Protein AF-A0A238J9N3-F1 (afdb_monomer)

Secondary structure (DSSP, 8-state):
----HHHHHHHHHT-TT---HHHHHHHHHHHHHHTT---SS-----SSPPP-----HHHHHHHHHHHTT----HHHHHHHHHHHHHHHHHHHHHHTT-

Sequence (98 aa):
MSVPDGLRKQLLDMSPANLPMAYLVRQSLLKALAEGLDWTTDVATGSSEPLQIPLSLEERMQLSERIAGRDVSEEVAALSLVDAALRHMRSDDQDEAI

Foldseek 3Di:
DAAAPVLQVLLPVPDPPPDDSLVSLQVLLVQLLVVVHAFPDFDDGHPHDDDDRDDDPVSVVSLVVNCVPPPDDSVRSSNRSSVRSSVVVVVVVVVVPD

Nearest PDB structures (foldseek):
  5wtu-assembly1_A  TM=7.314E-01  e=2.498E-02  Escherichia coli
  4lrv-assembly3_N-3  TM=6.879E-01  e=3.896E-01  Escherichia coli B7A
  5wtu-assembly1_B  TM=4.244E-01  e=2.541E-01  Escherichia coli
  4lrv-assembly3_L-3  TM=5.257E-01  e=9.735E-01  Escherichia coli B7A

Structure (mmCIF, N/CA/C/O backbone):
data_AF-A0A238J9N3-F1
#
_entry.id   AF-A0A238J9N3-F1
#
loop_
_atom_site.group_PDB
_atom_site.id
_atom_site.type_symbol
_atom_site.label_atom_id
_atom_site.label_alt_id
_atom_site.label_comp_id
_atom_site.label_asym_id
_atom_site.label_entity_id
_atom_site.label_seq_id
_atom_site.pdbx_PDB_ins_code
_atom_site.Cartn_x
_atom_site.Cartn_y
_atom_site.Cartn_z
_atom_site.occupancy
_atom_site.B_iso_or_equiv
_atom_site.auth_seq_id
_atom_site.auth_comp_id
_atom_site.auth_asym_id
_atom_site.auth_atom_id
_atom_site.pdbx_PDB_model_num
ATOM 1 N N . MET A 1 1 ? 6.496 -5.973 6.634 1.00 85.88 1 MET A N 1
ATOM 2 C CA . MET A 1 1 ? 5.642 -6.309 5.483 1.00 85.88 1 MET A CA 1
ATOM 3 C C . MET A 1 1 ? 6.429 -7.134 4.477 1.00 85.88 1 MET A C 1
ATOM 5 O O . MET A 1 1 ? 7.377 -6.617 3.896 1.00 85.88 1 MET A O 1
ATOM 9 N N . SER A 1 2 ? 6.078 -8.398 4.287 1.00 90.81 2 SER A N 1
ATOM 10 C CA . SER A 1 2 ? 6.686 -9.313 3.323 1.00 90.81 2 SER A CA 1
ATOM 11 C C . SER A 1 2 ? 5.900 -9.291 2.013 1.00 90.81 2 SER A C 1
ATOM 13 O O . SER A 1 2 ? 4.786 -9.804 1.921 1.00 90.81 2 SER A O 1
ATOM 15 N N . VAL A 1 3 ? 6.486 -8.673 0.988 1.00 89.31 3 VAL A N 1
ATOM 16 C CA . VAL A 1 3 ? 5.851 -8.483 -0.324 1.00 89.31 3 VAL A CA 1
ATOM 17 C C . VAL A 1 3 ? 5.955 -9.775 -1.147 1.00 89.31 3 VAL A C 1
ATOM 19 O O . VAL A 1 3 ? 7.077 -10.239 -1.372 1.00 89.31 3 VAL A O 1
ATOM 22 N N . PRO A 1 4 ? 4.838 -10.349 -1.636 1.00 93.19 4 PRO A N 1
ATOM 23 C CA . PRO A 1 4 ? 4.871 -11.549 -2.469 1.00 93.19 4 PRO A CA 1
ATOM 24 C C . PRO A 1 4 ? 5.551 -11.286 -3.819 1.00 93.19 4 PRO A C 1
ATOM 26 O O . PRO A 1 4 ? 5.460 -10.191 -4.377 1.00 93.19 4 PRO A O 1
ATOM 29 N N . ASP A 1 5 ? 6.211 -12.305 -4.376 1.00 90.81 5 ASP A N 1
ATOM 30 C CA . ASP A 1 5 ? 7.064 -12.163 -5.568 1.00 90.81 5 ASP A CA 1
ATOM 31 C C . ASP A 1 5 ? 6.315 -11.629 -6.796 1.00 90.81 5 ASP A C 1
ATOM 33 O O . ASP A 1 5 ? 6.857 -10.826 -7.557 1.00 90.81 5 ASP A O 1
ATOM 37 N N . GLY A 1 6 ? 5.045 -12.012 -6.961 1.00 91.12 6 GLY A N 1
ATOM 38 C CA . GLY A 1 6 ? 4.194 -11.489 -8.030 1.00 91.12 6 GLY A CA 1
ATOM 39 C C . GLY A 1 6 ? 3.967 -9.978 -7.919 1.00 91.12 6 GLY A C 1
ATOM 40 O O . GLY A 1 6 ? 4.046 -9.272 -8.922 1.00 91.12 6 GLY A O 1
ATOM 41 N N . LEU A 1 7 ? 3.743 -9.463 -6.707 1.00 91.75 7 LEU A N 1
ATOM 42 C CA . LEU A 1 7 ? 3.559 -8.028 -6.469 1.00 91.75 7 LEU A CA 1
ATOM 43 C C . LEU A 1 7 ? 4.889 -7.272 -6.578 1.00 91.75 7 LEU A C 1
ATOM 45 O O . LEU A 1 7 ? 4.956 -6.199 -7.171 1.00 91.75 7 LEU A O 1
ATOM 49 N N . ARG A 1 8 ? 5.973 -7.877 -6.084 1.00 92.06 8 ARG A N 1
ATOM 50 C CA . ARG A 1 8 ? 7.341 -7.362 -6.210 1.00 92.06 8 ARG A CA 1
ATOM 51 C C . ARG A 1 8 ? 7.723 -7.137 -7.670 1.00 92.06 8 ARG A C 1
ATOM 53 O O . ARG A 1 8 ? 8.236 -6.073 -8.005 1.00 92.06 8 ARG A O 1
ATOM 60 N N . LYS A 1 9 ? 7.470 -8.127 -8.530 1.00 91.75 9 LYS A N 1
ATOM 61 C CA . LYS A 1 9 ? 7.741 -8.019 -9.964 1.00 91.75 9 LYS A CA 1
ATOM 62 C C . LYS A 1 9 ? 6.949 -6.868 -10.585 1.00 91.75 9 LYS A C 1
ATOM 64 O O . LYS A 1 9 ? 7.53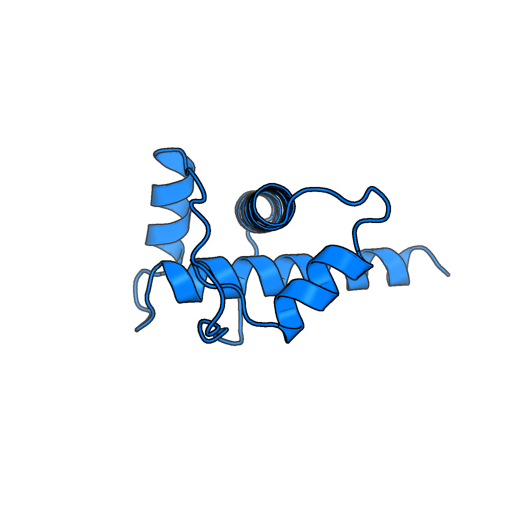8 -6.043 -11.267 1.00 91.75 9 LYS A O 1
ATOM 69 N N . GLN A 1 10 ? 5.654 -6.765 -10.286 1.00 92.50 10 GLN A N 1
ATOM 70 C CA . GLN A 1 10 ? 4.809 -5.687 -10.811 1.00 92.50 10 GLN A CA 1
ATOM 71 C C . GLN A 1 10 ? 5.299 -4.290 -10.403 1.00 92.50 10 GLN A C 1
ATOM 73 O O . GLN A 1 10 ? 5.362 -3.403 -11.249 1.00 92.50 10 GLN A O 1
ATOM 78 N N . LEU A 1 11 ? 5.697 -4.106 -9.140 1.00 92.25 11 LEU A N 1
ATOM 79 C CA . LEU A 1 11 ? 6.257 -2.840 -8.653 1.00 92.25 11 LEU A CA 1
ATOM 80 C C . LEU A 1 11 ? 7.543 -2.450 -9.393 1.00 92.25 11 LEU A C 1
ATOM 82 O O . LEU A 1 11 ? 7.732 -1.281 -9.720 1.00 92.25 11 LEU A O 1
ATOM 86 N N . LEU A 1 12 ? 8.423 -3.420 -9.654 1.00 91.31 12 LEU A N 1
ATOM 87 C CA . LEU A 1 12 ? 9.667 -3.184 -10.391 1.00 91.31 12 LEU A CA 1
ATOM 88 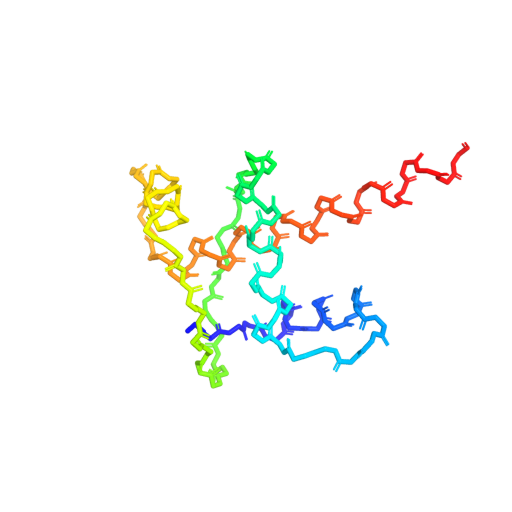C C . LEU A 1 12 ? 9.405 -2.894 -11.872 1.00 91.31 12 LEU A C 1
ATOM 90 O O . LEU A 1 12 ? 9.989 -1.958 -12.409 1.00 91.31 12 LEU A O 1
ATOM 94 N N . ASP A 1 13 ? 8.500 -3.643 -12.506 1.00 89.62 13 ASP A N 1
ATOM 95 C CA . ASP A 1 13 ? 8.149 -3.474 -13.921 1.00 89.62 13 ASP A CA 1
ATOM 96 C C . ASP A 1 13 ? 7.538 -2.085 -14.196 1.00 89.62 13 ASP A C 1
ATOM 98 O O . ASP A 1 13 ? 7.727 -1.529 -15.274 1.00 89.62 13 ASP A O 1
ATOM 102 N N . MET A 1 14 ? 6.839 -1.500 -13.216 1.00 84.38 14 MET A N 1
ATOM 103 C CA . MET A 1 14 ? 6.250 -0.158 -13.320 1.00 84.38 14 MET A CA 1
ATOM 104 C C . MET A 1 14 ? 7.224 0.991 -13.021 1.00 84.38 14 MET A C 1
ATOM 106 O O . MET A 1 14 ? 6.890 2.152 -13.249 1.00 84.38 14 MET A O 1
ATOM 110 N N . SER A 1 15 ? 8.423 0.705 -12.505 1.00 81.50 15 SER A N 1
ATOM 111 C CA . SER A 1 15 ? 9.389 1.729 -12.102 1.00 81.50 15 SER A CA 1
ATOM 112 C C . SER A 1 15 ? 10.706 1.587 -12.876 1.00 81.50 15 SER A C 1
ATOM 114 O O . SER A 1 15 ? 11.611 0.881 -12.419 1.00 81.50 15 SER A O 1
ATOM 116 N N . PRO A 1 16 ? 10.917 2.352 -13.964 1.00 73.25 16 PRO A N 1
ATOM 117 C CA . PRO A 1 16 ? 12.140 2.264 -14.769 1.00 73.25 16 PRO A CA 1
ATOM 118 C C . PRO A 1 16 ? 13.406 2.743 -14.033 1.00 73.25 16 PRO A C 1
ATOM 120 O O . PRO A 1 16 ? 14.521 2.510 -14.493 1.00 73.25 16 PRO A O 1
ATOM 123 N N . ALA A 1 17 ? 13.259 3.410 -12.885 1.00 78.50 17 ALA A N 1
ATOM 124 C CA . ALA A 1 17 ? 14.349 4.070 -12.170 1.00 78.50 17 ALA A CA 1
ATOM 125 C C . ALA A 1 17 ? 15.084 3.191 -11.129 1.00 78.50 17 ALA A C 1
ATOM 127 O O . ALA A 1 17 ? 15.860 3.727 -10.342 1.00 78.50 17 ALA A O 1
ATOM 128 N N . ASN A 1 18 ? 14.873 1.863 -11.105 1.00 81.75 18 ASN A N 1
ATOM 129 C CA . ASN A 1 18 ? 15.498 0.941 -10.132 1.00 81.75 18 ASN A CA 1
ATOM 130 C C . ASN A 1 18 ? 15.370 1.416 -8.667 1.00 81.75 18 ASN A C 1
ATOM 132 O O . ASN A 1 18 ? 16.325 1.370 -7.887 1.00 81.75 18 ASN A O 1
ATOM 136 N N . LEU A 1 19 ? 14.192 1.917 -8.294 1.00 89.50 19 LEU A N 1
ATOM 137 C CA . LEU A 1 19 ? 13.960 2.471 -6.962 1.00 89.50 19 LEU A CA 1
ATOM 138 C C . LEU A 1 19 ? 13.865 1.365 -5.895 1.00 89.50 19 LEU A C 1
ATOM 140 O O . LEU A 1 19 ? 13.442 0.245 -6.196 1.00 89.50 19 LEU A O 1
ATOM 144 N N . PRO A 1 20 ? 14.207 1.661 -4.625 1.00 91.44 20 PRO A N 1
ATOM 145 C CA . PRO A 1 20 ? 14.084 0.693 -3.540 1.00 91.44 20 PRO A CA 1
ATOM 146 C C . PRO A 1 20 ? 12.650 0.169 -3.378 1.00 91.44 20 PRO A C 1
ATOM 148 O O . PRO A 1 20 ? 11.695 0.943 -3.382 1.00 91.44 20 PRO A O 1
ATOM 151 N N . MET A 1 21 ? 12.493 -1.134 -3.122 1.00 91.69 21 MET A N 1
ATOM 152 C CA . MET A 1 21 ? 11.173 -1.766 -2.966 1.00 91.69 21 MET A CA 1
ATOM 153 C C . MET A 1 21 ? 10.307 -1.091 -1.892 1.00 91.69 21 MET A C 1
ATOM 155 O O . MET A 1 21 ? 9.126 -0.847 -2.113 1.00 91.69 21 MET A O 1
ATOM 159 N N . ALA A 1 22 ? 10.893 -0.724 -0.747 1.00 93.06 22 ALA A N 1
ATOM 160 C CA . ALA A 1 22 ? 10.169 -0.025 0.316 1.00 93.06 22 ALA A CA 1
ATOM 161 C C . ALA A 1 22 ? 9.606 1.331 -0.145 1.00 93.06 22 ALA A C 1
ATOM 163 O O . ALA A 1 22 ? 8.514 1.720 0.264 1.00 93.06 22 ALA A O 1
ATOM 164 N N . TYR A 1 23 ? 10.325 2.032 -1.027 1.00 92.62 23 TYR A N 1
ATOM 165 C CA . TYR A 1 23 ? 9.851 3.279 -1.614 1.00 92.62 23 TYR A CA 1
ATOM 166 C C . TYR A 1 23 ? 8.666 3.028 -2.552 1.00 92.62 23 TYR A C 1
ATOM 168 O O . TYR A 1 23 ? 7.643 3.694 -2.420 1.00 92.62 23 TYR A O 1
ATOM 176 N N . LEU A 1 24 ? 8.772 2.035 -3.440 1.00 93.69 24 LEU A N 1
ATOM 177 C CA . LEU A 1 24 ? 7.713 1.681 -4.393 1.00 93.69 24 LEU A CA 1
ATOM 178 C C . LEU A 1 24 ? 6.417 1.263 -3.692 1.00 93.69 24 LEU A C 1
ATOM 180 O O . LEU A 1 24 ? 5.335 1.734 -4.046 1.00 93.69 24 LEU A O 1
ATOM 184 N N . VAL A 1 25 ? 6.537 0.435 -2.653 1.00 94.50 25 VAL A N 1
ATOM 185 C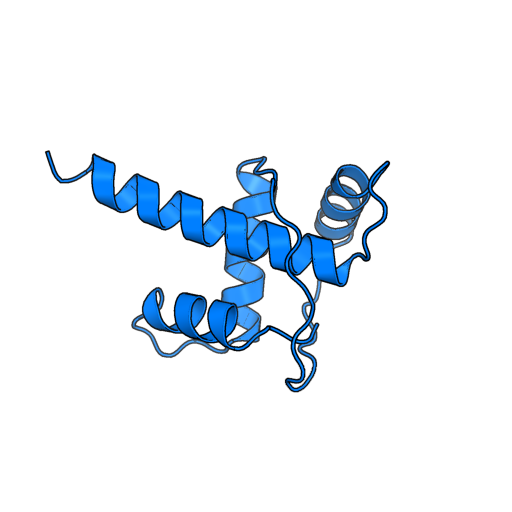 CA . VAL A 1 25 ? 5.414 0.041 -1.794 1.00 94.50 25 VAL A CA 1
ATOM 186 C C . VAL A 1 25 ? 4.795 1.267 -1.127 1.00 94.50 25 VAL A C 1
ATOM 188 O O . VAL A 1 25 ? 3.581 1.442 -1.193 1.00 94.50 25 VAL A O 1
ATOM 191 N N . ARG A 1 26 ? 5.611 2.147 -0.524 1.00 94.94 26 ARG A N 1
ATOM 192 C CA . ARG A 1 26 ? 5.107 3.356 0.146 1.00 94.94 26 ARG A CA 1
ATOM 193 C C . ARG A 1 26 ? 4.367 4.271 -0.827 1.00 94.94 26 ARG A C 1
ATOM 195 O O . ARG A 1 26 ? 3.258 4.676 -0.515 1.00 94.94 26 ARG A O 1
ATOM 202 N N . GLN A 1 27 ? 4.937 4.576 -1.992 1.00 94.25 27 GLN A N 1
ATOM 203 C CA . GLN A 1 27 ? 4.287 5.458 -2.970 1.00 94.25 27 GLN A CA 1
ATOM 204 C C . GLN A 1 27 ? 2.971 4.876 -3.489 1.00 94.25 27 GLN A C 1
ATOM 206 O O . GLN A 1 27 ? 1.972 5.586 -3.545 1.00 94.25 27 GLN A O 1
ATOM 211 N N . SER A 1 28 ? 2.945 3.578 -3.794 1.00 95.06 28 SER A N 1
ATOM 212 C CA . SER A 1 28 ? 1.727 2.907 -4.264 1.00 95.06 28 SER A CA 1
ATOM 213 C C . SER A 1 28 ? 0.633 2.909 -3.193 1.00 95.06 28 SER A C 1
ATOM 215 O O . SER A 1 28 ? -0.525 3.184 -3.492 1.00 95.06 28 SER A O 1
ATOM 217 N N . LEU A 1 29 ? 1.002 2.675 -1.929 1.00 95.31 29 LEU A N 1
ATOM 218 C CA . LEU A 1 29 ? 0.069 2.751 -0.807 1.00 95.31 29 LEU A CA 1
ATOM 219 C C . LEU A 1 29 ? -0.471 4.173 -0.610 1.00 95.31 29 LEU A C 1
ATOM 221 O O . LEU A 1 29 ? -1.674 4.346 -0.453 1.00 95.31 29 LEU A O 1
ATOM 225 N N . LEU A 1 30 ? 0.393 5.194 -0.639 1.00 94.56 30 LEU A N 1
ATOM 226 C CA . LEU A 1 30 ? -0.039 6.589 -0.513 1.00 94.56 30 LEU A CA 1
ATOM 227 C C . LEU A 1 30 ? -0.991 6.989 -1.637 1.00 94.56 30 LEU A C 1
ATOM 229 O O . LEU A 1 30 ? -1.989 7.653 -1.368 1.00 94.56 30 LEU A O 1
ATOM 233 N N . LYS A 1 31 ? -0.716 6.547 -2.868 1.00 94.06 31 LYS A N 1
ATOM 234 C CA . LYS A 1 31 ? -1.609 6.761 -4.006 1.00 94.06 31 LYS A CA 1
ATOM 235 C C . LYS A 1 31 ? -2.981 6.127 -3.755 1.00 94.06 31 LYS A C 1
ATOM 237 O O . LYS A 1 31 ? -3.985 6.825 -3.828 1.00 94.06 31 LYS A O 1
ATOM 242 N N . ALA A 1 32 ? -3.017 4.858 -3.335 1.00 95.31 32 ALA A N 1
ATOM 243 C CA . ALA A 1 32 ? -4.265 4.172 -2.993 1.00 95.31 32 ALA A CA 1
ATOM 244 C C . ALA A 1 32 ? -5.072 4.901 -1.909 1.00 95.31 32 ALA A C 1
ATOM 246 O O . ALA A 1 32 ? -6.292 5.038 -2.011 1.00 95.31 32 ALA A O 1
ATOM 247 N N . LEU A 1 33 ? -4.389 5.372 -0.862 1.00 93.62 33 LEU A N 1
ATOM 248 C CA . LEU A 1 33 ? -5.021 6.105 0.229 1.00 93.62 33 LEU A CA 1
ATOM 249 C C . LEU A 1 33 ? -5.608 7.434 -0.261 1.00 93.62 33 LEU A C 1
ATOM 251 O O . LEU A 1 33 ? -6.783 7.694 0.009 1.00 93.62 33 LEU A O 1
ATOM 255 N N . ALA A 1 34 ? -4.818 8.215 -1.006 1.00 92.81 34 ALA A N 1
ATOM 256 C CA . ALA A 1 34 ? -5.186 9.532 -1.522 1.00 92.81 34 ALA A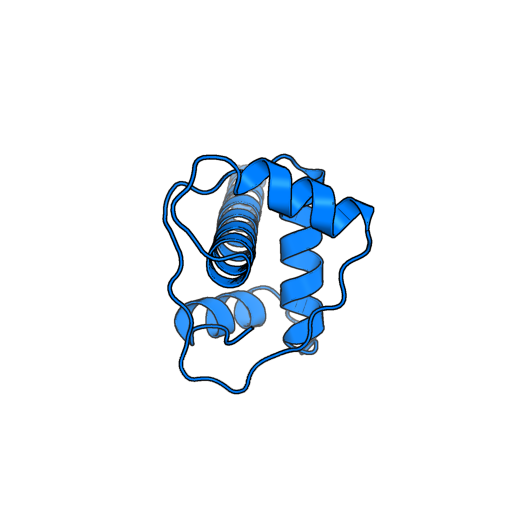 CA 1
ATOM 257 C C . ALA A 1 34 ? -6.349 9.483 -2.52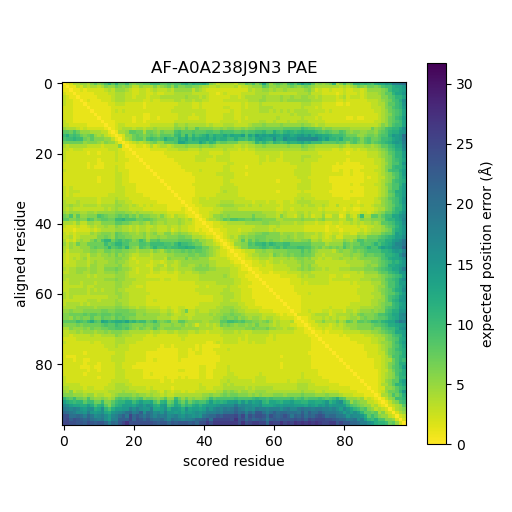3 1.00 92.81 34 ALA A C 1
ATOM 259 O O . ALA A 1 34 ? -7.229 10.338 -2.483 1.00 92.81 34 ALA A O 1
ATOM 260 N N . GLU A 1 35 ? -6.380 8.471 -3.387 1.00 93.12 35 GLU A N 1
ATOM 261 C CA . GLU A 1 35 ? -7.422 8.295 -4.408 1.00 93.12 35 GLU A CA 1
ATOM 262 C C . GLU A 1 35 ? -8.673 7.590 -3.878 1.00 93.12 35 GLU A C 1
ATOM 264 O O . GLU A 1 35 ? -9.616 7.341 -4.625 1.00 93.12 35 GLU A O 1
ATOM 269 N N . GLY A 1 36 ? -8.717 7.262 -2.584 1.00 92.19 36 GLY A N 1
ATOM 270 C CA . GLY A 1 36 ? -9.890 6.600 -2.025 1.00 92.19 36 GLY A CA 1
ATOM 271 C C . GLY A 1 36 ? -10.054 5.162 -2.521 1.00 92.19 36 GLY A C 1
ATOM 272 O O . GLY A 1 36 ? -11.156 4.630 -2.429 1.00 92.19 36 GLY A O 1
ATOM 273 N N . LEU A 1 37 ? -8.989 4.525 -3.029 1.00 92.88 37 LEU A N 1
ATOM 274 C CA . LEU A 1 37 ? -9.089 3.185 -3.600 1.00 92.88 37 LEU A CA 1
ATOM 275 C C . LEU A 1 37 ? -9.505 2.168 -2.534 1.00 92.88 37 LEU A C 1
ATOM 277 O O . LEU A 1 37 ? -9.149 2.275 -1.351 1.00 92.88 37 LEU A O 1
ATOM 281 N N . ASP A 1 38 ? -10.242 1.168 -2.998 1.00 91.44 38 ASP A N 1
ATOM 282 C CA . ASP A 1 38 ? -10.614 -0.021 -2.248 1.00 91.44 38 ASP A CA 1
ATOM 283 C C . ASP A 1 38 ? -10.080 -1.263 -2.976 1.00 91.44 38 ASP A C 1
ATOM 285 O O . ASP A 1 38 ? -9.771 -1.217 -4.170 1.00 91.44 38 ASP A O 1
ATOM 289 N N . TRP A 1 39 ? -9.960 -2.380 -2.266 1.00 92.44 39 TRP A N 1
ATOM 290 C CA . TRP A 1 39 ? -9.541 -3.651 -2.840 1.00 92.44 39 TRP A CA 1
ATOM 291 C C . TRP A 1 39 ? -10.656 -4.687 -2.739 1.00 92.44 39 TRP A C 1
ATOM 293 O O . TRP A 1 39 ? -11.365 -4.802 -1.736 1.00 92.44 39 TRP A O 1
ATOM 303 N N . THR A 1 40 ? -10.781 -5.479 -3.800 1.00 86.94 40 THR A N 1
ATOM 304 C CA . THR A 1 40 ? -11.745 -6.582 -3.901 1.00 86.94 40 THR A CA 1
ATOM 305 C C . THR A 1 40 ? -11.114 -7.943 -3.631 1.00 86.94 40 THR A C 1
ATOM 307 O O . THR A 1 40 ? -11.827 -8.919 -3.426 1.00 86.94 40 THR A O 1
ATOM 310 N N . THR A 1 41 ? -9.783 -8.032 -3.680 1.00 89.56 41 THR A N 1
ATOM 311 C CA . THR A 1 41 ? -9.028 -9.278 -3.515 1.00 89.56 41 THR A CA 1
ATOM 312 C C . THR A 1 41 ? -7.943 -9.080 -2.474 1.00 89.56 41 THR A C 1
ATOM 314 O O . THR A 1 41 ? -7.092 -8.207 -2.642 1.00 89.56 41 THR A O 1
ATOM 317 N N . ASP A 1 42 ? -7.967 -9.900 -1.428 1.00 94.44 42 ASP A N 1
ATOM 318 C CA . ASP A 1 42 ? -6.928 -9.897 -0.406 1.00 94.44 42 ASP A CA 1
ATOM 319 C C . ASP A 1 42 ? -5.625 -10.473 -0.967 1.00 94.44 42 ASP A C 1
ATOM 321 O O . ASP A 1 42 ? -5.591 -11.555 -1.561 1.00 94.44 42 ASP A O 1
ATOM 325 N N . VAL A 1 43 ? -4.530 -9.750 -0.757 1.00 93.25 43 VAL A N 1
ATOM 326 C CA . VAL A 1 43 ? -3.184 -10.175 -1.132 1.00 93.25 43 VAL A CA 1
ATOM 327 C C . VAL A 1 43 ? -2.509 -10.814 0.073 1.00 93.25 43 VAL A C 1
ATOM 329 O O . VAL A 1 43 ? -2.205 -10.153 1.067 1.00 93.25 43 VAL A O 1
ATOM 332 N N . ALA A 1 44 ? -2.244 -12.117 -0.032 1.00 91.00 44 ALA A N 1
ATOM 333 C CA . ALA A 1 44 ? -1.496 -12.849 0.980 1.00 91.00 44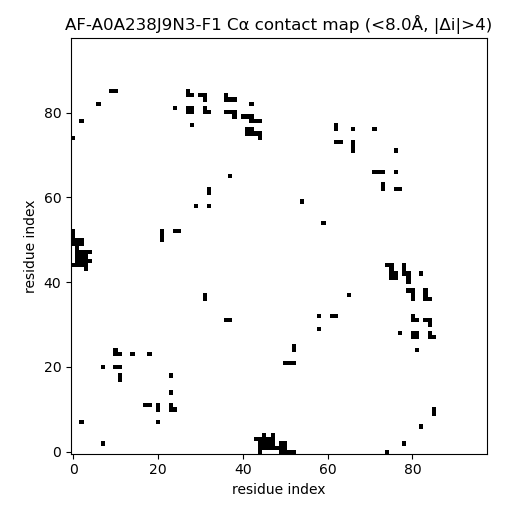 ALA A CA 1
ATOM 334 C C . ALA A 1 44 ? -0.054 -12.331 1.101 1.00 91.00 44 ALA A C 1
ATOM 336 O O . ALA A 1 44 ? 0.567 -11.896 0.125 1.00 91.00 44 ALA A O 1
ATOM 337 N N . THR A 1 45 ? 0.496 -12.422 2.309 1.00 89.88 45 THR A N 1
ATOM 338 C CA . THR A 1 45 ? 1.890 -12.069 2.569 1.00 89.88 45 THR A CA 1
ATOM 339 C C . THR A 1 45 ? 2.838 -13.040 1.865 1.00 89.88 45 THR A C 1
ATOM 341 O O . THR A 1 45 ? 2.557 -14.227 1.694 1.00 89.88 45 THR A O 1
ATOM 344 N N . GLY A 1 46 ? 3.975 -12.517 1.413 1.00 88.69 46 GLY A N 1
ATOM 345 C CA . GLY A 1 46 ? 5.043 -13.320 0.828 1.00 88.69 46 GLY A CA 1
ATOM 346 C C . GLY A 1 46 ? 5.957 -13.948 1.880 1.00 88.69 46 GLY A C 1
ATOM 347 O O . GLY A 1 46 ? 5.887 -13.642 3.066 1.00 88.69 46 GLY A O 1
ATOM 348 N N . SER A 1 47 ? 6.901 -14.767 1.421 1.00 83.75 47 SER A N 1
ATOM 349 C CA . SER A 1 47 ? 7.987 -15.321 2.245 1.00 83.75 47 SER A CA 1
ATOM 350 C C . SER A 1 47 ? 9.260 -14.467 2.231 1.00 83.75 47 SER A C 1
ATOM 352 O O . SER A 1 47 ? 10.309 -14.903 2.704 1.00 83.75 47 SER A O 1
ATOM 354 N N . SER A 1 48 ? 9.210 -13.275 1.634 1.00 82.44 48 SER A N 1
ATOM 355 C CA . SER A 1 48 ? 10.382 -12.417 1.502 1.00 82.44 48 SER A CA 1
ATOM 356 C C . SER A 1 48 ? 10.764 -11.739 2.814 1.00 82.44 48 SER A C 1
ATOM 358 O O . SER A 1 48 ? 9.945 -11.622 3.728 1.00 82.44 48 SER A O 1
ATOM 360 N N . GLU A 1 49 ? 11.974 -11.178 2.853 1.00 85.62 49 GLU A N 1
ATOM 361 C CA . GLU A 1 49 ? 12.403 -10.326 3.961 1.00 85.62 49 GLU A CA 1
ATOM 362 C C . GLU A 1 49 ? 11.377 -9.202 4.222 1.00 85.62 49 GLU A C 1
ATOM 364 O O . GLU A 1 49 ? 10.930 -8.550 3.264 1.00 85.62 49 GLU A O 1
ATOM 369 N N . PRO A 1 50 ? 10.963 -8.992 5.486 1.00 87.94 50 PRO A N 1
ATOM 370 C CA . PRO A 1 50 ? 10.004 -7.956 5.827 1.00 87.94 50 PRO A CA 1
ATOM 371 C C . PRO A 1 50 ? 10.574 -6.555 5.603 1.00 87.94 50 PRO A C 1
ATOM 373 O O . PRO A 1 50 ? 11.621 -6.190 6.128 1.00 87.94 50 PRO A O 1
ATOM 376 N N . LEU A 1 51 ? 9.815 -5.721 4.902 1.00 89.06 51 LEU A N 1
ATOM 377 C CA . LEU A 1 51 ? 10.085 -4.296 4.758 1.00 89.06 51 LEU A CA 1
ATOM 378 C C . LEU A 1 51 ? 9.434 -3.512 5.897 1.00 89.06 51 LEU A C 1
ATOM 380 O O . LEU A 1 51 ? 8.285 -3.781 6.274 1.00 89.06 51 LEU A O 1
ATOM 384 N N . GLN A 1 52 ? 10.156 -2.517 6.409 1.00 90.06 52 GLN A N 1
ATOM 385 C CA . GLN A 1 52 ? 9.599 -1.497 7.290 1.00 90.06 52 GLN A CA 1
ATOM 386 C C . GLN A 1 52 ? 9.083 -0.340 6.441 1.00 90.06 52 GLN A C 1
ATOM 388 O O . GLN A 1 52 ? 9.857 0.343 5.771 1.00 90.06 52 GLN A O 1
ATOM 393 N N . ILE A 1 53 ? 7.769 -0.132 6.472 1.00 89.06 53 ILE A N 1
ATOM 394 C CA . ILE A 1 53 ? 7.117 0.989 5.801 1.00 89.06 53 ILE A CA 1
ATOM 395 C C . ILE A 1 53 ? 6.647 1.939 6.902 1.00 89.06 53 ILE A C 1
ATOM 397 O O . ILE A 1 53 ? 5.681 1.615 7.594 1.00 89.06 53 ILE A O 1
ATOM 401 N N . PRO A 1 54 ? 7.340 3.067 7.135 1.00 89.06 54 PRO A N 1
ATOM 402 C CA . PRO A 1 54 ? 6.863 4.042 8.103 1.00 89.06 54 PRO A CA 1
ATOM 403 C C . PRO A 1 54 ? 5.541 4.601 7.588 1.00 89.06 54 PRO A C 1
ATOM 405 O O . PRO A 1 54 ? 5.452 4.896 6.401 1.00 89.06 54 PRO A O 1
ATOM 408 N N . LEU A 1 55 ? 4.542 4.737 8.458 1.00 88.50 55 LEU A N 1
ATOM 409 C CA . LEU A 1 55 ? 3.280 5.412 8.166 1.00 88.50 55 LEU A CA 1
ATOM 410 C C . LEU A 1 55 ? 3.075 6.551 9.165 1.00 88.50 55 LEU A C 1
ATOM 412 O O . LEU A 1 55 ? 3.383 6.397 10.351 1.00 88.50 55 LEU A O 1
ATOM 416 N N . SER A 1 56 ? 2.561 7.686 8.695 1.00 93.00 56 SER A N 1
ATOM 417 C CA . SER A 1 56 ? 2.119 8.771 9.575 1.00 93.00 56 SER A CA 1
ATOM 418 C C . SER A 1 56 ? 0.893 8.340 10.393 1.00 93.00 56 SER A C 1
ATOM 420 O O . SER A 1 56 ? 0.246 7.337 10.090 1.00 93.00 56 SER A O 1
ATOM 422 N N . LEU A 1 57 ? 0.549 9.091 11.445 1.00 94.12 57 LEU A N 1
ATOM 423 C CA . LEU A 1 57 ? -0.651 8.793 12.235 1.00 94.12 57 LEU A CA 1
ATOM 424 C C . LEU A 1 57 ? -1.921 8.827 11.370 1.00 94.12 57 LEU A C 1
ATOM 426 O O . LEU A 1 57 ? -2.754 7.935 11.484 1.00 94.12 57 LEU A O 1
ATOM 430 N N . GLU A 1 58 ? -2.033 9.817 10.487 1.00 93.94 58 GLU A N 1
ATOM 431 C CA . GLU A 1 58 ? -3.160 9.963 9.565 1.00 93.94 58 GLU A CA 1
ATOM 432 C C . GLU A 1 58 ? -3.236 8.796 8.574 1.00 93.94 58 GLU A C 1
ATOM 434 O O . GLU A 1 58 ? -4.287 8.177 8.437 1.00 93.94 58 GLU A O 1
ATOM 439 N N . GLU A 1 59 ? -2.108 8.422 7.958 1.00 93.19 59 GLU A N 1
ATOM 440 C CA . GLU A 1 59 ? -2.023 7.271 7.046 1.00 93.19 59 GLU A CA 1
ATOM 441 C C . GLU A 1 59 ? -2.452 5.973 7.755 1.00 93.19 59 GLU A C 1
ATOM 443 O O . GLU A 1 59 ? -3.189 5.160 7.197 1.00 93.19 59 GLU A O 1
ATOM 448 N N . ARG A 1 60 ? -2.039 5.787 9.018 1.00 92.38 60 ARG A N 1
ATOM 449 C CA . ARG A 1 60 ? -2.458 4.636 9.832 1.00 92.38 60 ARG A CA 1
ATOM 450 C C . ARG A 1 60 ? -3.945 4.658 10.162 1.00 92.38 60 ARG A C 1
ATOM 452 O O . ARG A 1 60 ? -4.565 3.599 10.169 1.00 92.38 60 ARG A O 1
ATOM 459 N N . MET A 1 61 ? -4.516 5.827 10.443 1.00 93.62 61 MET A N 1
ATOM 460 C CA . MET A 1 61 ? -5.952 5.958 10.700 1.00 93.62 61 MET A CA 1
ATOM 461 C C . MET A 1 61 ? -6.766 5.616 9.452 1.00 93.62 61 MET A C 1
ATOM 463 O O . MET A 1 61 ? -7.652 4.773 9.536 1.00 93.62 61 MET A O 1
ATOM 467 N N . GLN A 1 62 ? -6.403 6.168 8.292 1.00 93.25 62 GLN A N 1
ATOM 468 C CA . GLN A 1 62 ? -7.065 5.864 7.020 1.00 93.25 62 GLN A CA 1
ATOM 469 C C . GLN A 1 62 ? -6.973 4.378 6.650 1.00 93.25 62 GLN A C 1
ATOM 471 O O . GLN A 1 62 ? -7.914 3.811 6.093 1.00 93.25 62 GLN A O 1
ATOM 476 N N . LEU A 1 63 ? -5.840 3.733 6.947 1.00 92.38 63 LEU A N 1
ATOM 477 C CA . LEU A 1 63 ? -5.685 2.292 6.764 1.00 92.38 63 LEU A CA 1
ATOM 478 C C . LEU A 1 63 ? -6.593 1.509 7.727 1.00 92.38 63 LEU A C 1
ATOM 480 O O . LEU A 1 63 ? -7.307 0.609 7.295 1.00 92.38 63 LEU A O 1
ATOM 484 N N . SER A 1 64 ? -6.606 1.878 9.010 1.00 91.88 64 SER A N 1
ATOM 485 C CA . SER A 1 64 ? -7.441 1.247 10.043 1.00 91.88 64 SER A CA 1
ATOM 486 C C . SER A 1 64 ? -8.936 1.342 9.722 1.00 91.88 64 SER A C 1
ATOM 488 O O . SER A 1 64 ? -9.658 0.352 9.819 1.00 91.88 64 SER A O 1
ATOM 490 N N . GLU A 1 65 ? -9.398 2.505 9.261 1.00 91.38 65 GLU A N 1
ATOM 491 C CA . GLU A 1 65 ? -10.787 2.720 8.842 1.00 91.38 65 GLU A CA 1
ATOM 492 C C . GLU A 1 65 ? -11.192 1.800 7.687 1.00 91.38 65 GLU A C 1
ATOM 494 O O . GLU A 1 65 ? -12.293 1.258 7.697 1.00 91.38 65 GLU A O 1
ATOM 499 N N . ARG A 1 66 ? -10.294 1.556 6.726 1.00 87.81 66 ARG A N 1
ATOM 500 C CA . ARG A 1 66 ? -10.556 0.629 5.613 1.00 87.81 66 ARG A CA 1
ATOM 501 C C . ARG A 1 66 ? -10.565 -0.843 6.031 1.00 87.81 66 ARG A C 1
ATOM 503 O O . ARG A 1 66 ? -11.217 -1.661 5.385 1.00 87.81 66 ARG A O 1
ATOM 510 N N . ILE A 1 67 ? -9.834 -1.190 7.088 1.00 92.00 67 ILE A N 1
ATOM 511 C CA . ILE A 1 67 ? -9.807 -2.548 7.648 1.00 92.00 67 ILE A CA 1
ATOM 512 C C . ILE A 1 67 ? -11.020 -2.791 8.551 1.00 92.00 67 ILE A C 1
ATOM 514 O O . ILE A 1 67 ? -11.402 -3.938 8.770 1.00 92.00 67 ILE A O 1
ATOM 518 N N . ALA A 1 68 ? -11.657 -1.737 9.068 1.00 88.94 68 ALA A N 1
ATOM 519 C CA . ALA A 1 68 ? -12.791 -1.864 9.969 1.00 88.94 68 ALA A CA 1
ATOM 520 C C . ALA A 1 68 ? -13.910 -2.722 9.348 1.00 88.94 68 ALA A C 1
ATOM 522 O O . ALA A 1 68 ? -14.474 -2.400 8.304 1.00 88.94 68 ALA A O 1
ATOM 523 N N . GLY A 1 69 ? -14.232 -3.839 10.006 1.00 85.00 69 GLY A N 1
ATOM 524 C CA . GLY A 1 69 ? -15.242 -4.791 9.532 1.00 85.00 69 GLY A CA 1
ATOM 525 C C . GLY A 1 69 ? -14.735 -5.844 8.538 1.00 85.00 69 GLY A C 1
ATOM 526 O O . GLY A 1 69 ? -15.529 -6.682 8.115 1.00 85.00 69 GLY A O 1
ATOM 527 N N . ARG A 1 70 ? -13.440 -5.847 8.197 1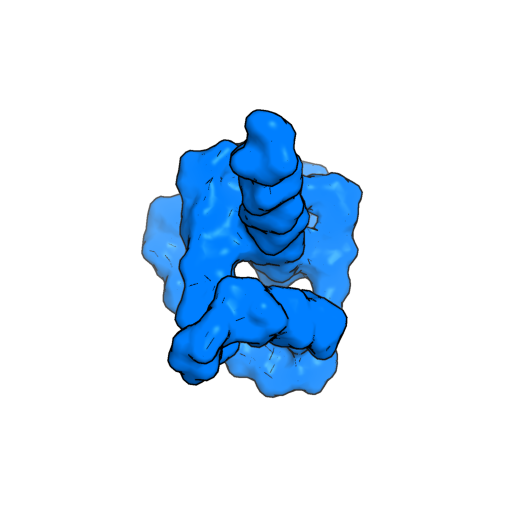.00 88.94 70 ARG A N 1
ATOM 528 C CA . ARG A 1 70 ? -12.771 -6.910 7.433 1.00 88.94 70 ARG A CA 1
ATOM 529 C C . ARG A 1 70 ? -11.956 -7.799 8.373 1.00 88.94 70 ARG A C 1
ATOM 531 O O . ARG A 1 70 ? -11.324 -7.308 9.303 1.00 88.94 70 ARG A O 1
ATOM 538 N N . ASP A 1 71 ? -11.941 -9.103 8.111 1.00 91.00 71 ASP A N 1
ATOM 539 C CA . ASP A 1 71 ? -11.131 -10.072 8.864 1.00 91.00 71 ASP A CA 1
ATOM 540 C C . ASP A 1 71 ? -9.741 -10.232 8.225 1.00 91.00 71 ASP A C 1
ATOM 542 O O . ASP A 1 71 ? -9.377 -11.291 7.717 1.00 91.00 71 ASP A O 1
ATOM 546 N N . VAL A 1 72 ? -8.985 -9.131 8.167 1.00 92.56 72 VAL A N 1
ATOM 547 C CA . VAL A 1 72 ? -7.649 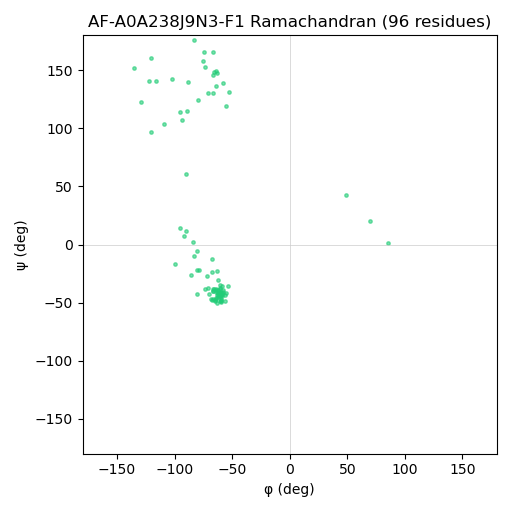-9.089 7.553 1.00 92.56 72 VAL A CA 1
ATOM 548 C C . VAL A 1 72 ? -6.658 -8.335 8.431 1.00 92.56 72 VAL A C 1
ATOM 550 O O . VAL A 1 72 ? -7.019 -7.427 9.178 1.00 92.56 72 VAL A O 1
ATOM 553 N N . SER A 1 73 ? -5.378 -8.689 8.329 1.00 91.31 73 SER A N 1
ATOM 554 C CA . SER A 1 73 ? -4.314 -7.959 9.019 1.00 91.31 73 SER A CA 1
ATOM 555 C C . SER A 1 73 ? -4.004 -6.625 8.329 1.00 91.31 73 SER A C 1
ATOM 557 O O . SER A 1 73 ? -4.222 -6.471 7.125 1.00 91.31 73 SER A O 1
ATOM 559 N N . GLU A 1 74 ? -3.409 -5.679 9.069 1.00 90.69 74 GLU A N 1
ATOM 560 C CA . GLU A 1 74 ? -2.901 -4.418 8.494 1.00 90.69 74 GLU A CA 1
ATOM 561 C C . GLU A 1 74 ? -1.952 -4.663 7.313 1.00 90.69 74 GLU A C 1
ATOM 563 O O . GLU A 1 74 ? -1.948 -3.917 6.338 1.00 90.69 74 GLU A O 1
ATOM 568 N N . GLU A 1 75 ? -1.163 -5.735 7.386 1.00 92.44 75 GLU A N 1
ATOM 569 C CA . GLU A 1 75 ? -0.219 -6.105 6.341 1.00 92.44 75 GLU A CA 1
ATOM 570 C C . GLU A 1 75 ? -0.922 -6.546 5.054 1.00 92.44 75 GLU A C 1
ATOM 572 O O . GLU A 1 75 ? -0.577 -6.063 3.977 1.00 92.44 75 GLU A O 1
ATOM 577 N N . VAL A 1 76 ? -1.925 -7.422 5.168 1.00 94.38 76 VAL A N 1
ATOM 578 C CA . VAL A 1 76 ? -2.733 -7.875 4.027 1.00 94.38 76 VAL A CA 1
ATOM 579 C C . VAL A 1 76 ? -3.473 -6.696 3.409 1.00 94.38 76 VAL A C 1
ATOM 581 O O . VAL A 1 76 ? -3.455 -6.533 2.192 1.00 94.38 76 VAL A O 1
ATOM 584 N N . ALA A 1 77 ? -4.059 -5.822 4.225 1.00 94.56 77 ALA A N 1
ATOM 585 C CA . ALA A 1 77 ? -4.747 -4.634 3.733 1.00 94.56 77 ALA A CA 1
ATOM 586 C C . ALA A 1 77 ? -3.803 -3.677 2.991 1.00 94.56 77 ALA A C 1
ATOM 588 O O . ALA A 1 77 ? -4.113 -3.238 1.885 1.00 94.56 77 ALA A O 1
ATOM 589 N N . ALA A 1 78 ? -2.617 -3.405 3.545 1.00 94.88 78 ALA A N 1
ATOM 590 C CA . ALA A 1 78 ? -1.620 -2.566 2.889 1.00 94.88 78 ALA A CA 1
ATOM 591 C C . ALA A 1 78 ? -1.155 -3.165 1.550 1.00 94.88 78 ALA A C 1
ATOM 593 O O . ALA A 1 78 ? -1.085 -2.448 0.554 1.00 94.88 78 ALA A O 1
ATOM 594 N N . LEU A 1 79 ? -0.881 -4.474 1.500 1.00 95.69 79 LEU A N 1
ATOM 595 C CA . LEU A 1 79 ? -0.504 -5.165 0.260 1.00 95.69 79 LEU A CA 1
ATOM 596 C C . LEU A 1 79 ? -1.633 -5.146 -0.778 1.00 95.69 79 LEU A C 1
ATOM 598 O O . LEU A 1 79 ? -1.369 -4.969 -1.966 1.00 95.69 79 LEU A O 1
ATOM 602 N N . SER A 1 80 ? -2.881 -5.285 -0.336 1.00 96.38 80 SER A N 1
ATOM 603 C CA . SER A 1 80 ? -4.052 -5.284 -1.216 1.00 96.38 80 SER A CA 1
ATOM 604 C C . SER A 1 80 ? -4.345 -3.897 -1.787 1.00 96.38 80 SER A C 1
ATOM 606 O O . SER A 1 80 ? -4.679 -3.774 -2.963 1.00 96.38 80 SER A O 1
ATOM 608 N N . LEU A 1 81 ? -4.144 -2.837 -0.998 1.00 95.88 81 LEU A N 1
ATOM 609 C CA . LEU A 1 81 ? -4.219 -1.453 -1.475 1.00 95.88 81 LEU A CA 1
ATOM 610 C C . LEU A 1 81 ? -3.102 -1.123 -2.467 1.00 95.88 81 LEU A C 1
ATOM 612 O O . LEU A 1 81 ? -3.349 -0.458 -3.470 1.00 95.88 81 LEU A O 1
ATOM 616 N N . VAL A 1 82 ? -1.884 -1.611 -2.218 1.00 95.75 82 VAL A N 1
ATOM 617 C CA . VAL A 1 82 ? -0.773 -1.473 -3.170 1.00 95.75 82 VAL A CA 1
ATOM 618 C C . VAL A 1 82 ? -1.127 -2.142 -4.493 1.00 95.75 82 VAL A C 1
ATOM 620 O O . VAL A 1 82 ? -0.978 -1.525 -5.542 1.00 95.75 82 VAL A O 1
ATOM 623 N N . ASP A 1 83 ? -1.640 -3.370 -4.461 1.00 95.94 83 ASP A N 1
ATOM 624 C CA . ASP A 1 83 ? -2.068 -4.072 -5.669 1.00 95.94 83 ASP A CA 1
ATOM 625 C C . ASP A 1 83 ? -3.214 -3.341 -6.397 1.00 95.94 83 ASP A C 1
ATOM 627 O O . ASP A 1 83 ? -3.158 -3.177 -7.617 1.00 95.94 83 ASP A O 1
ATOM 631 N N . ALA A 1 84 ? -4.196 -2.806 -5.661 1.00 95.19 84 ALA A N 1
ATOM 632 C CA . ALA A 1 84 ? -5.269 -1.987 -6.226 1.00 95.19 84 ALA A CA 1
ATOM 633 C C . ALA A 1 84 ? -4.730 -0.739 -6.951 1.00 95.19 84 ALA A C 1
ATOM 635 O O . ALA A 1 84 ? -5.132 -0.474 -8.084 1.00 95.19 84 ALA A O 1
ATOM 636 N N . ALA A 1 85 ? -3.767 -0.023 -6.360 1.00 94.94 85 ALA A N 1
ATOM 637 C CA . ALA A 1 85 ? -3.127 1.126 -7.006 1.00 94.94 85 ALA A CA 1
ATOM 638 C C . ALA A 1 85 ? -2.380 0.745 -8.291 1.00 94.94 85 ALA A C 1
ATOM 640 O O . ALA A 1 85 ? -2.448 1.476 -9.279 1.00 94.94 85 ALA A O 1
ATOM 641 N N . LEU A 1 86 ? -1.696 -0.403 -8.318 1.00 93.25 86 LEU A N 1
ATOM 642 C CA . LEU A 1 86 ? -1.003 -0.877 -9.525 1.00 93.25 86 LEU A CA 1
ATOM 643 C C . LEU A 1 86 ? -1.978 -1.222 -10.652 1.00 93.25 86 LEU A C 1
ATOM 645 O O . LEU A 1 86 ? -1.705 -0.923 -11.815 1.00 93.25 86 LEU A O 1
ATOM 649 N N . ARG A 1 87 ? -3.130 -1.818 -10.327 1.00 92.19 87 ARG A N 1
ATOM 650 C CA . ARG A 1 87 ? -4.191 -2.076 -11.313 1.00 92.19 87 ARG A CA 1
ATOM 651 C C . ARG A 1 87 ? -4.813 -0.781 -11.829 1.00 92.19 87 ARG A C 1
ATOM 653 O O . ARG A 1 87 ? -5.076 -0.686 -13.025 1.00 92.19 87 ARG A O 1
ATOM 660 N N . HIS A 1 88 ? -5.018 0.198 -10.948 1.00 91.12 88 HIS A N 1
ATOM 661 C CA . HIS A 1 88 ? -5.572 1.496 -11.318 1.00 91.12 88 HIS A CA 1
ATOM 662 C C . HIS A 1 88 ? -4.649 2.241 -12.291 1.00 91.12 88 HIS A C 1
ATOM 664 O O . HIS A 1 88 ? -5.067 2.560 -13.396 1.00 91.12 88 HIS A O 1
ATOM 670 N N . MET A 1 89 ? -3.358 2.348 -11.965 1.00 87.62 89 MET A N 1
ATOM 671 C CA . MET A 1 89 ? -2.350 2.968 -12.836 1.00 87.62 89 MET A CA 1
ATOM 672 C C . MET A 1 89 ? -2.241 2.314 -14.217 1.00 87.62 89 MET A C 1
ATOM 674 O O . MET A 1 89 ? -2.099 2.997 -15.221 1.00 87.62 89 MET A O 1
ATOM 678 N N . ARG A 1 90 ? -2.337 0.982 -14.283 1.00 85.19 90 ARG A N 1
ATOM 679 C CA . ARG A 1 90 ? -2.348 0.257 -15.563 1.00 85.19 90 ARG A CA 1
ATOM 680 C C . ARG A 1 90 ? -3.601 0.504 -16.400 1.00 85.19 90 ARG A C 1
ATOM 682 O O . ARG A 1 90 ? -3.562 0.238 -17.598 1.00 85.19 90 ARG A O 1
ATOM 689 N N . SER A 1 91 ? -4.702 0.901 -15.767 1.00 78.94 91 SER A N 1
ATOM 690 C CA . SER A 1 91 ? -5.951 1.228 -16.457 1.00 78.94 91 SER A CA 1
ATOM 691 C 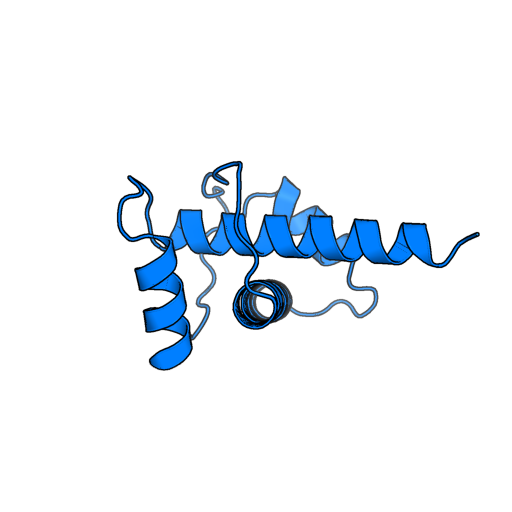C . SER A 1 91 ? -5.874 2.642 -17.034 1.00 78.94 91 SER A C 1
ATOM 693 O O . SER A 1 91 ? -6.197 2.819 -18.202 1.00 78.94 91 SER A O 1
ATOM 695 N N . ASP A 1 92 ? -5.329 3.598 -16.273 1.00 72.06 92 ASP A N 1
ATOM 696 C CA . ASP A 1 92 ? -5.121 4.980 -16.733 1.00 72.06 92 ASP A CA 1
ATOM 697 C C . ASP A 1 92 ? -4.219 5.043 -17.984 1.00 72.06 92 ASP A C 1
ATOM 699 O O . ASP A 1 92 ? -4.539 5.734 -18.948 1.00 72.06 92 ASP A O 1
ATOM 703 N N . ASP A 1 93 ? -3.141 4.247 -18.021 1.00 61.22 93 ASP A N 1
ATOM 704 C CA . ASP A 1 93 ? -2.236 4.166 -19.182 1.00 61.22 93 ASP A CA 1
ATOM 705 C C . ASP A 1 93 ? -2.921 3.621 -20.459 1.00 61.22 93 ASP A C 1
ATOM 707 O O . ASP A 1 93 ? -2.431 3.844 -21.568 1.00 61.22 93 ASP A O 1
ATOM 711 N N . GLN A 1 94 ? -4.025 2.870 -20.334 1.00 59.62 94 GLN A N 1
ATOM 712 C CA . GLN A 1 94 ? -4.754 2.319 -21.488 1.00 59.62 94 GLN A CA 1
ATOM 713 C C . GLN A 1 94 ? -5.781 3.300 -22.063 1.00 59.62 94 GLN A C 1
ATOM 715 O O . GLN A 1 94 ? -6.063 3.231 -23.261 1.00 59.62 94 GLN A O 1
ATOM 720 N N . ASP A 1 95 ? -6.296 4.222 -21.249 1.00 57.66 95 ASP A N 1
ATOM 721 C CA . ASP A 1 95 ? -7.296 5.205 -21.675 1.00 57.66 95 ASP A CA 1
ATOM 722 C C . ASP A 1 95 ? -6.679 6.389 -22.452 1.00 57.66 95 ASP A C 1
ATOM 724 O O . ASP A 1 95 ? -7.364 7.008 -23.265 1.00 57.66 95 ASP A O 1
ATOM 728 N N . GLU A 1 96 ? -5.379 6.673 -22.297 1.00 54.09 96 GLU A N 1
ATOM 729 C CA . GLU A 1 96 ? -4.679 7.727 -23.061 1.00 54.09 96 GLU A CA 1
ATOM 730 C C . GLU A 1 96 ? -4.249 7.307 -24.486 1.00 54.09 96 GLU A C 1
ATOM 732 O O . GLU A 1 96 ? -3.750 8.132 -25.254 1.00 54.09 96 GLU A O 1
ATOM 737 N N . ALA A 1 97 ? -4.434 6.041 -24.876 1.00 53.53 97 ALA A N 1
ATOM 738 C CA . ALA A 1 97 ? -3.923 5.490 -26.137 1.00 53.53 97 ALA A CA 1
ATOM 739 C C . ALA A 1 97 ? -4.924 5.490 -27.320 1.00 53.53 97 ALA A C 1
ATOM 741 O O . ALA A 1 97 ? -4.663 4.808 -28.319 1.00 53.53 97 ALA A O 1
ATOM 742 N N . ILE A 1 98 ? -6.048 6.220 -27.233 1.00 43.69 98 ILE A N 1
ATOM 743 C CA . ILE A 1 98 ? -7.115 6.273 -28.262 1.00 43.69 98 ILE A CA 1
ATOM 744 C C . ILE A 1 98 ? -7.208 7.650 -28.926 1.00 43.69 98 ILE A C 1
ATOM 746 O O . ILE A 1 98 ? -7.347 8.659 -28.202 1.00 43.69 98 ILE A O 1
#

Mean predicted aligned error: 4.79 Å

Organism: NCBI:txid1037362

Radius of gyration: 13.22 Å; Cα contacts (8 Å, |Δi|>4): 100; chains: 1; bounding box: 31×25×40 Å

Solvent-accessible surface area (backbone atoms only — not comparable to full-atom values): 5774 Å² total; per-residue (Å²): 78,26,60,26,68,74,58,50,50,52,57,50,75,74,36,94,77,77,68,57,66,57,56,52,51,48,54,31,33,51,48,14,61,75,71,67,60,73,60,94,58,87,36,71,74,30,93,45,80,66,43,82,70,90,67,54,74,65,59,48,49,60,51,48,62,72,40,62,95,51,101,66,52,75,59,32,50,49,48,14,32,26,52,38,31,55,54,49,56,59,48,57,65,58,68,74,74,119

pLDDT: mean 88.5, std 9.76, range [43.69, 96.38]